Protein AF-A0A1Q7H4C5-F1 (afdb_monomer)

Secondary structure (DSSP, 8-state):
----------------THHHHHHHHHHHHHHHHTTTGGGS-TTPPPEEE-----S--SSSSS-TTEEEEE-TTT--EEEEETTT--EEETTTB-HHHHHHHHGGGHHHHHHHHHHHHHHHHHS-PPP-

pLDDT: mean 83.62, std 17.63, range [34.16, 95.88]

Nearest PDB structures (foldseek):
  6zqf-assembly1_DX  TM=2.721E-01  e=2.136E+00  Saccharomyces cerevisiae S288C
  2kcr-assembly1_A  TM=3.421E-01  e=7.490E+00  Hyla annectans

Structure (mmCIF, N/CA/C/O backbone):
data_AF-A0A1Q7H4C5-F1
#
_entry.id   AF-A0A1Q7H4C5-F1
#
loop_
_atom_site.group_PDB
_atom_site.id
_atom_site.type_symbol
_atom_site.label_atom_id
_atom_site.label_alt_id
_atom_site.label_comp_id
_atom_site.label_asym_id
_atom_site.label_entity_id
_atom_site.label_seq_id
_atom_site.pdbx_PDB_ins_code
_atom_site.Cartn_x
_atom_site.Cartn_y
_atom_site.Cartn_z
_atom_site.occupancy
_atom_site.B_iso_or_equiv
_atom_site.auth_seq_id
_atom_site.auth_comp_id
_atom_site.auth_asym_id
_atom_site.auth_atom_id
_atom_site.pdbx_PDB_model_num
ATOM 1 N N . MET A 1 1 ? 13.179 -23.392 -47.647 1.00 38.09 1 MET A N 1
ATOM 2 C CA . MET A 1 1 ? 13.955 -23.710 -46.425 1.00 38.09 1 MET A CA 1
ATOM 3 C C . MET A 1 1 ? 13.420 -22.829 -45.299 1.00 38.09 1 MET A C 1
ATOM 5 O O . MET A 1 1 ? 13.901 -21.729 -45.111 1.00 38.09 1 MET A O 1
ATOM 9 N N . ASN A 1 2 ? 12.204 -23.091 -44.816 1.00 34.16 2 ASN A N 1
ATOM 10 C CA . ASN A 1 2 ? 11.880 -23.945 -43.658 1.00 34.16 2 ASN A CA 1
ATOM 11 C C . ASN A 1 2 ? 12.671 -23.599 -42.386 1.00 34.16 2 ASN A C 1
ATOM 13 O O . ASN A 1 2 ? 13.731 -24.172 -42.161 1.00 34.16 2 ASN A O 1
ATOM 17 N N . ARG A 1 3 ? 12.095 -22.744 -41.530 1.00 37.16 3 ARG A N 1
ATOM 18 C CA . ARG A 1 3 ? 11.360 -23.168 -40.320 1.00 37.16 3 ARG A CA 1
ATOM 19 C C . ARG A 1 3 ? 10.534 -22.000 -39.767 1.00 37.16 3 ARG A C 1
ATOM 21 O O . ARG A 1 3 ? 11.041 -21.138 -39.063 1.00 37.16 3 ARG A O 1
ATOM 28 N N . LEU A 1 4 ? 9.242 -22.009 -40.084 1.00 48.50 4 LEU A N 1
ATOM 29 C CA . LEU A 1 4 ? 8.225 -21.685 -39.089 1.00 48.50 4 LEU A CA 1
ATOM 30 C C . LEU A 1 4 ? 8.038 -22.973 -38.283 1.00 48.50 4 LEU A C 1
ATOM 32 O O . LEU A 1 4 ? 7.598 -23.966 -38.856 1.00 48.50 4 LEU A O 1
ATOM 36 N N . SER A 1 5 ? 8.424 -22.984 -37.011 1.00 35.50 5 SER A N 1
ATOM 37 C CA . SER A 1 5 ? 7.983 -24.003 -36.052 1.00 35.50 5 SER A CA 1
ATOM 38 C C . SER A 1 5 ? 8.304 -23.548 -34.629 1.00 35.50 5 SER A C 1
ATOM 40 O O . SER A 1 5 ? 9.454 -23.594 -34.200 1.00 35.50 5 SER A O 1
ATOM 42 N N . ASP A 1 6 ? 7.227 -23.144 -33.962 1.00 35.06 6 ASP A N 1
ATOM 43 C CA . ASP A 1 6 ? 6.924 -23.380 -32.555 1.00 35.06 6 ASP A CA 1
ATOM 44 C C . ASP A 1 6 ? 7.623 -22.565 -31.461 1.00 35.06 6 ASP A C 1
ATOM 46 O O . ASP A 1 6 ? 8.772 -22.782 -31.097 1.00 35.06 6 ASP A O 1
ATOM 50 N N . GLY A 1 7 ? 6.794 -21.759 -30.787 1.00 37.81 7 GLY A N 1
ATOM 51 C CA . GLY A 1 7 ? 6.623 -21.999 -29.357 1.00 37.81 7 GLY A CA 1
ATOM 52 C C . GLY A 1 7 ? 7.023 -20.879 -28.407 1.00 37.81 7 GLY A C 1
ATOM 53 O O . GLY A 1 7 ? 7.835 -21.109 -27.527 1.00 37.81 7 GLY A O 1
ATOM 54 N N . ALA A 1 8 ? 6.375 -19.717 -28.482 1.00 38.81 8 ALA A N 1
ATOM 55 C CA . ALA A 1 8 ? 6.071 -18.954 -27.269 1.00 38.81 8 ALA A CA 1
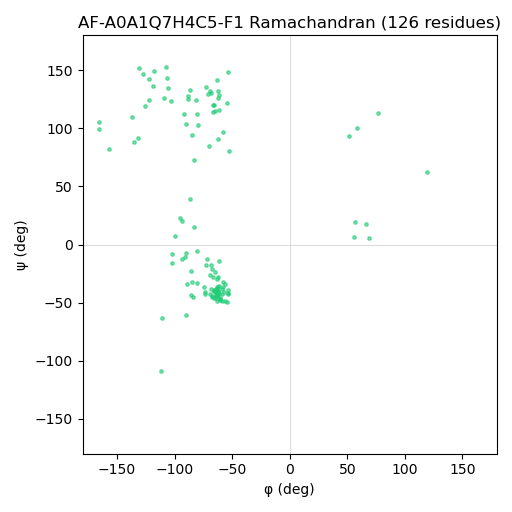ATOM 56 C C . ALA A 1 8 ? 4.884 -18.023 -27.524 1.00 38.81 8 ALA A C 1
ATOM 58 O O . ALA A 1 8 ? 5.022 -16.826 -27.767 1.00 38.81 8 ALA A O 1
ATOM 59 N N . ARG A 1 9 ? 3.673 -18.578 -27.429 1.00 43.22 9 ARG A N 1
ATOM 60 C CA . ARG A 1 9 ? 2.552 -17.781 -26.932 1.00 43.22 9 ARG A CA 1
ATOM 61 C C . ARG A 1 9 ? 2.913 -17.385 -25.501 1.00 43.22 9 ARG A C 1
ATOM 63 O O . ARG A 1 9 ? 2.608 -18.125 -24.576 1.00 43.22 9 ARG A O 1
ATOM 70 N N . LEU A 1 10 ? 3.556 -16.240 -25.303 1.00 42.84 10 LEU A N 1
ATOM 71 C CA . LEU A 1 10 ? 3.536 -15.586 -23.999 1.00 42.84 10 LEU A CA 1
ATOM 72 C C . LEU A 1 10 ? 2.244 -14.779 -23.924 1.00 42.84 10 LEU A C 1
ATOM 74 O O . LEU A 1 10 ? 2.207 -13.558 -24.027 1.00 42.84 10 LEU A O 1
ATOM 78 N N . SER A 1 11 ? 1.145 -15.517 -23.768 1.00 42.84 11 SER A N 1
ATOM 79 C CA . SER A 1 11 ? 0.023 -15.030 -22.983 1.00 42.84 11 SER A CA 1
ATOM 80 C C . SER A 1 11 ? 0.572 -14.736 -21.592 1.00 42.84 11 SER A C 1
ATOM 82 O O . SER A 1 11 ? 0.757 -15.646 -20.788 1.00 42.84 11 SER A O 1
ATOM 84 N N . ALA A 1 12 ? 0.902 -13.486 -21.320 1.00 42.19 12 ALA A N 1
ATOM 85 C CA . ALA A 1 12 ? 1.236 -13.066 -19.978 1.00 42.19 12 ALA A CA 1
ATOM 86 C C . ALA A 1 12 ? 0.513 -11.752 -19.739 1.00 42.19 12 ALA A C 1
ATOM 88 O O . ALA A 1 12 ? 1.043 -10.665 -19.966 1.00 42.19 12 ALA A O 1
ATOM 89 N N . ASP A 1 13 ? -0.720 -11.871 -19.252 1.00 46.47 13 ASP A N 1
ATOM 90 C CA . ASP A 1 13 ? -1.235 -10.924 -18.273 1.00 46.47 13 ASP A CA 1
ATOM 91 C C . ASP A 1 13 ? -0.212 -10.867 -17.127 1.00 46.47 13 ASP A C 1
ATOM 93 O O . ASP A 1 13 ? -0.350 -11.542 -16.109 1.00 46.47 13 ASP A O 1
ATOM 97 N N . PHE A 1 14 ? 0.876 -10.110 -17.308 1.00 51.34 14 PHE A N 1
ATOM 98 C CA . PHE A 1 14 ? 1.816 -9.810 -16.241 1.00 51.34 14 PHE A CA 1
ATOM 99 C C . PHE A 1 14 ? 1.081 -8.873 -15.288 1.00 51.34 14 PHE A C 1
ATOM 101 O O . PHE A 1 14 ? 1.121 -7.641 -15.409 1.00 51.34 14 PHE A O 1
ATOM 108 N N . ARG A 1 15 ? 0.311 -9.478 -14.382 1.00 52.22 15 ARG A N 1
ATOM 109 C CA . ARG A 1 15 ? -0.175 -8.820 -13.179 1.00 52.22 15 ARG A CA 1
ATOM 110 C C . ARG A 1 15 ? 1.056 -8.541 -12.338 1.00 52.22 15 ARG A C 1
ATOM 112 O O . ARG A 1 15 ? 1.736 -9.464 -11.911 1.00 52.22 15 ARG A O 1
ATOM 119 N N . SER A 1 16 ? 1.363 -7.257 -12.164 1.00 48.91 16 SER A N 1
ATOM 120 C CA . SER A 1 16 ? 2.430 -6.842 -11.258 1.00 48.91 16 SER A CA 1
ATOM 121 C C . SER A 1 16 ? 2.133 -7.453 -9.877 1.00 48.91 16 SER A C 1
ATOM 123 O O . SER A 1 16 ? 1.060 -7.169 -9.330 1.00 48.91 16 SER A O 1
ATOM 125 N N . PRO A 1 17 ? 3.040 -8.272 -9.306 1.00 49.91 17 PRO A N 1
ATOM 126 C CA . PRO A 1 17 ? 2.839 -8.923 -8.005 1.00 49.91 17 PRO A CA 1
ATOM 127 C C . PRO A 1 17 ? 2.673 -7.910 -6.861 1.00 49.91 17 PRO A C 1
ATOM 129 O O . PRO A 1 17 ? 2.211 -8.245 -5.770 1.00 49.91 17 PRO A O 1
ATOM 132 N N . ILE A 1 18 ? 3.006 -6.641 -7.112 1.00 49.69 18 ILE A N 1
ATOM 133 C CA . ILE A 1 18 ? 2.800 -5.529 -6.187 1.00 49.69 18 ILE A CA 1
ATOM 134 C C . ILE A 1 18 ? 1.302 -5.320 -5.909 1.00 49.69 18 ILE A C 1
ATOM 136 O O . ILE A 1 18 ? 0.951 -5.061 -4.761 1.00 49.69 18 ILE A O 1
ATOM 140 N N . SER A 1 19 ? 0.435 -5.518 -6.917 1.00 55.00 19 SER A N 1
ATOM 141 C CA . SER A 1 19 ? -1.030 -5.402 -6.795 1.00 55.00 19 SER A CA 1
ATOM 142 C C . SER A 1 19 ? -1.676 -6.550 -6.005 1.00 55.00 19 SER A C 1
ATOM 144 O O . SER A 1 19 ? -2.875 -6.511 -5.719 1.00 55.00 19 SER A O 1
ATOM 146 N N . GLU A 1 20 ? -0.947 -7.630 -5.734 1.00 58.56 20 GLU A N 1
ATOM 147 C CA . GLU A 1 20 ? -1.507 -8.801 -5.058 1.00 58.56 20 GLU A CA 1
ATOM 148 C C . GLU A 1 20 ? -1.472 -8.637 -3.532 1.00 58.56 20 GLU A C 1
ATOM 150 O O . GLU A 1 20 ? -2.389 -9.081 -2.838 1.00 58.56 20 GLU A O 1
ATOM 155 N N . LYS A 1 21 ? -0.464 -7.931 -3.000 1.00 71.50 21 LYS A N 1
ATOM 156 C CA . LYS A 1 21 ? -0.279 -7.745 -1.551 1.00 71.50 21 LYS A CA 1
ATOM 157 C C . LYS A 1 21 ? -1.291 -6.772 -0.943 1.00 71.50 21 LYS A C 1
ATOM 159 O O . LYS A 1 21 ? -1.855 -7.064 0.109 1.00 71.50 21 LYS A O 1
ATOM 164 N N . ASP A 1 22 ? -1.572 -5.649 -1.599 1.00 81.81 22 ASP A N 1
ATOM 165 C CA . ASP A 1 22 ? -2.574 -4.674 -1.146 1.00 81.81 22 ASP A CA 1
ATOM 166 C C . ASP A 1 22 ? -3.998 -5.230 -1.246 1.00 81.81 22 ASP A C 1
ATOM 168 O O . ASP A 1 22 ? -4.798 -5.044 -0.329 1.00 81.81 22 ASP A O 1
ATOM 172 N N . ARG A 1 23 ? -4.299 -5.996 -2.303 1.00 86.31 23 ARG A N 1
ATOM 173 C CA . ARG A 1 23 ? -5.594 -6.678 -2.452 1.00 86.31 23 ARG A CA 1
ATOM 174 C C . ARG A 1 23 ? -5.807 -7.755 -1.395 1.00 86.31 23 ARG A C 1
ATOM 176 O O . ARG A 1 23 ? -6.914 -7.869 -0.875 1.00 86.31 23 ARG A O 1
ATOM 183 N N . MET A 1 24 ? -4.765 -8.512 -1.050 1.00 91.38 24 MET A N 1
ATOM 184 C CA . MET A 1 24 ? -4.815 -9.466 0.058 1.00 91.38 24 MET A CA 1
ATOM 185 C C . MET A 1 24 ? -5.120 -8.748 1.381 1.00 91.38 24 MET A C 1
ATOM 187 O O . MET A 1 24 ? -6.030 -9.154 2.099 1.00 91.38 24 MET A O 1
ATOM 191 N N . MET A 1 25 ? -4.420 -7.651 1.688 1.00 91.56 25 MET A N 1
ATOM 192 C CA . MET A 1 25 ? -4.671 -6.871 2.908 1.00 91.56 25 MET A CA 1
ATOM 193 C C . MET A 1 25 ? -6.089 -6.275 2.941 1.00 91.56 25 MET A C 1
ATOM 195 O O . MET A 1 25 ? -6.755 -6.332 3.975 1.00 91.56 25 MET A O 1
ATOM 199 N N . ALA A 1 26 ? -6.593 -5.782 1.805 1.00 90.94 26 ALA A N 1
ATOM 200 C CA . ALA A 1 26 ? -7.968 -5.303 1.680 1.00 90.94 26 ALA A CA 1
ATOM 201 C C . ALA A 1 26 ? -8.999 -6.424 1.914 1.00 90.94 26 ALA A C 1
ATOM 203 O O . ALA A 1 26 ? -10.016 -6.210 2.576 1.00 90.94 26 ALA A O 1
ATOM 204 N N . ALA A 1 27 ? -8.730 -7.633 1.414 1.00 92.50 27 ALA A N 1
ATOM 205 C CA . ALA A 1 27 ? -9.584 -8.794 1.641 1.00 92.50 27 ALA A CA 1
ATOM 206 C C . ALA A 1 27 ? -9.602 -9.207 3.121 1.00 92.50 27 ALA A C 1
ATOM 208 O O . ALA A 1 27 ? -10.668 -9.504 3.657 1.00 92.50 27 ALA A O 1
ATOM 209 N N . VAL A 1 28 ? -8.454 -9.161 3.806 1.00 92.62 28 VAL A N 1
ATOM 210 C CA . VAL A 1 28 ? -8.374 -9.417 5.254 1.00 92.62 28 VAL A CA 1
ATOM 211 C C . VAL A 1 28 ? -9.169 -8.372 6.039 1.00 92.62 28 VAL A C 1
ATOM 213 O O . VAL A 1 28 ? -9.937 -8.747 6.925 1.00 92.62 28 VAL A O 1
ATOM 216 N N . LYS A 1 29 ? -9.069 -7.082 5.683 1.00 91.75 29 LYS A N 1
ATOM 217 C CA . LYS A 1 29 ? -9.904 -6.020 6.275 1.00 91.75 29 LYS A CA 1
ATOM 218 C C . LYS A 1 29 ? -11.390 -6.342 6.152 1.00 91.75 29 LYS A C 1
ATOM 220 O O . LYS A 1 29 ? -12.111 -6.282 7.142 1.00 91.75 29 LYS A O 1
ATOM 225 N N . ALA A 1 30 ? -11.841 -6.712 4.955 1.00 92.50 30 ALA A N 1
ATOM 226 C CA . ALA A 1 30 ? -13.239 -7.061 4.720 1.00 92.50 30 ALA A CA 1
ATOM 227 C C . ALA A 1 30 ? -13.663 -8.318 5.501 1.00 92.50 30 ALA A C 1
ATOM 229 O O . ALA A 1 30 ? -14.739 -8.344 6.092 1.00 92.50 30 ALA A O 1
ATOM 230 N N . ALA A 1 31 ? -12.811 -9.345 5.552 1.00 93.12 31 ALA A N 1
ATOM 231 C CA . ALA A 1 31 ? -13.099 -10.588 6.259 1.00 93.12 31 ALA A CA 1
ATOM 232 C C . ALA A 1 31 ? -13.255 -10.380 7.773 1.00 93.12 31 ALA A C 1
ATOM 234 O O . ALA A 1 31 ? -14.151 -10.981 8.364 1.00 93.12 31 ALA A O 1
ATOM 235 N N . ARG A 1 32 ? -12.441 -9.503 8.381 1.00 93.25 32 ARG A N 1
ATOM 236 C CA . ARG A 1 32 ? -12.511 -9.148 9.812 1.00 93.25 32 ARG A CA 1
ATOM 237 C C . ARG A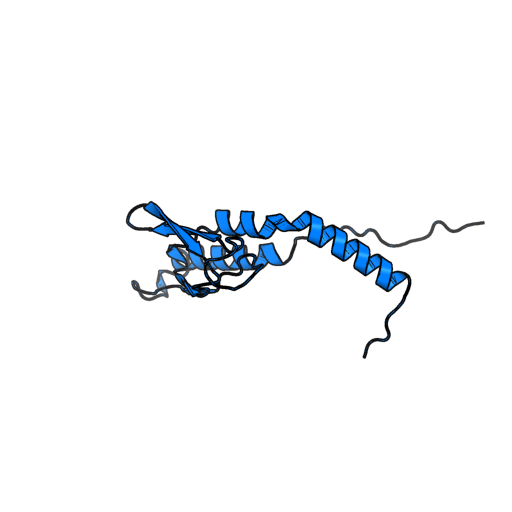 1 32 ? -13.881 -8.614 10.231 1.00 93.25 32 ARG A C 1
ATOM 239 O O . ARG A 1 32 ? -14.374 -8.997 11.285 1.00 93.25 32 ARG A O 1
ATOM 246 N N . HIS A 1 33 ? -14.494 -7.780 9.393 1.00 90.12 33 HIS A N 1
ATOM 247 C CA . HIS A 1 33 ? -15.825 -7.202 9.641 1.00 90.12 33 HIS A CA 1
ATOM 248 C C . HIS A 1 33 ? -16.975 -8.056 9.091 1.00 90.12 33 HIS A C 1
ATOM 250 O O . HIS A 1 33 ? -18.139 -7.756 9.337 1.00 90.12 33 HIS A O 1
ATOM 256 N N . GLY A 1 34 ? -16.657 -9.108 8.335 1.00 91.6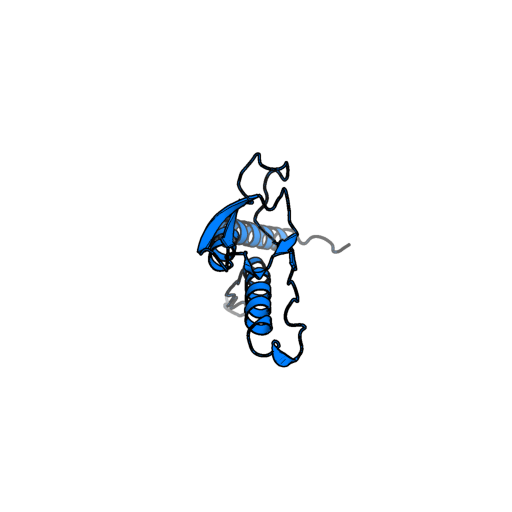2 34 GLY A N 1
ATOM 257 C CA . GLY A 1 34 ? -17.619 -10.026 7.735 1.00 91.62 34 GLY A CA 1
ATOM 258 C C . GLY A 1 34 ? -17.537 -11.415 8.358 1.00 91.62 34 GLY A C 1
ATOM 259 O O . GLY A 1 34 ? -17.932 -11.631 9.500 1.00 91.62 34 GLY A O 1
ATOM 260 N N . VAL A 1 35 ? -17.019 -12.375 7.590 1.00 94.56 35 VAL A N 1
ATOM 261 C CA . VAL A 1 35 ? -17.034 -13.807 7.943 1.00 94.56 35 VAL A CA 1
ATOM 262 C C . VAL A 1 35 ? -16.259 -14.150 9.217 1.00 94.56 35 VAL A C 1
ATOM 264 O O . VAL A 1 35 ? -16.593 -15.124 9.883 1.00 94.56 35 VAL A O 1
ATOM 267 N N . LEU A 1 36 ? -15.236 -13.369 9.573 1.00 92.12 36 LEU A N 1
ATOM 268 C CA . LEU A 1 36 ? -14.429 -13.605 10.773 1.00 92.12 36 LEU A CA 1
ATOM 269 C C . LEU A 1 36 ? -14.962 -12.870 12.007 1.00 92.12 36 LEU A C 1
ATOM 271 O O . LEU A 1 36 ? -14.510 -13.172 13.108 1.00 92.12 36 LEU A O 1
ATOM 275 N N . ALA A 1 37 ? -15.924 -11.954 11.859 1.00 91.81 37 ALA A N 1
ATOM 276 C CA . ALA A 1 37 ? -16.432 -11.145 12.967 1.00 91.81 37 ALA A CA 1
ATOM 277 C C . ALA A 1 37 ? -16.904 -11.976 14.184 1.00 91.81 37 ALA A C 1
ATOM 279 O O . ALA A 1 37 ? -16.541 -11.613 15.301 1.00 91.81 37 ALA A O 1
ATOM 280 N N . PRO A 1 38 ? -17.609 -13.121 14.027 1.00 93.38 38 PRO A N 1
ATOM 281 C CA . PRO A 1 38 ? -18.039 -13.937 15.171 1.00 93.38 38 PRO A CA 1
ATOM 282 C C . PRO A 1 38 ? -16.893 -14.635 15.917 1.00 93.38 38 PRO A C 1
ATOM 284 O O . PRO A 1 38 ? -17.078 -15.111 17.035 1.00 93.38 38 PRO A O 1
ATOM 287 N N . HIS A 1 39 ? -15.722 -14.744 15.289 1.00 93.44 39 HIS A N 1
ATOM 288 C CA . HIS A 1 39 ? -14.566 -15.474 15.810 1.00 93.44 39 HIS A CA 1
ATOM 289 C C . HIS A 1 39 ? -13.493 -14.550 16.397 1.00 93.44 39 HIS A C 1
ATOM 291 O O . HIS A 1 39 ? -12.524 -15.027 16.989 1.00 93.44 39 HIS A O 1
ATOM 297 N N . LEU A 1 40 ? -13.642 -13.236 16.226 1.00 91.81 40 LEU A N 1
ATOM 298 C CA . LEU A 1 40 ? -12.691 -12.230 16.679 1.00 91.81 40 LEU A CA 1
ATOM 299 C C . LEU A 1 40 ? -13.248 -11.476 17.889 1.00 91.81 40 LEU A C 1
ATOM 301 O O . LEU A 1 40 ? -14.455 -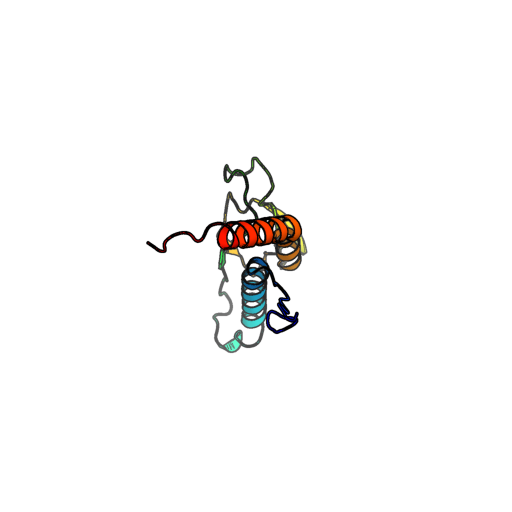11.344 18.072 1.00 91.81 40 LEU A O 1
ATOM 305 N N . LYS A 1 41 ? -12.350 -10.963 18.737 1.00 92.00 41 LYS A N 1
ATOM 306 C CA . LYS A 1 41 ? -12.755 -10.091 19.848 1.00 92.00 41 LYS A CA 1
ATOM 307 C C . LYS A 1 41 ? -13.397 -8.814 19.283 1.00 92.00 41 LYS A C 1
ATOM 309 O O . LYS A 1 41 ? -12.860 -8.293 18.308 1.00 92.00 41 LYS A O 1
ATOM 314 N N . PRO A 1 42 ? -14.462 -8.266 19.893 1.00 85.38 42 PRO A N 1
ATOM 315 C CA . PRO A 1 42 ? -15.096 -7.036 19.408 1.00 85.38 42 PRO A CA 1
ATOM 316 C C . PRO A 1 42 ? -14.108 -5.872 19.230 1.00 85.38 42 PRO A C 1
ATOM 318 O O . PRO A 1 42 ? -14.134 -5.201 18.206 1.00 85.38 42 PRO A O 1
ATOM 321 N N . ASP A 1 43 ? -13.154 -5.732 20.156 1.00 87.12 43 ASP A N 1
ATOM 322 C CA . ASP A 1 43 ? -12.163 -4.644 20.166 1.00 87.12 43 ASP A CA 1
ATOM 323 C C . ASP A 1 43 ? -10.825 -5.024 19.503 1.00 87.12 43 ASP A C 1
ATOM 325 O O . ASP A 1 43 ? -9.767 -4.482 19.832 1.00 87.12 43 ASP A O 1
ATOM 329 N N . HIS A 1 44 ? -10.818 -6.021 18.613 1.00 91.56 44 HIS A N 1
ATOM 330 C CA . HIS A 1 44 ? -9.586 -6.421 17.937 1.00 91.56 44 HIS A CA 1
ATOM 331 C C . HIS A 1 44 ? -9.115 -5.335 16.953 1.00 91.56 44 HIS A C 1
ATOM 333 O O . HIS A 1 44 ? -9.868 -4.865 16.099 1.00 91.56 44 HIS A O 1
ATOM 339 N N . VAL A 1 45 ? -7.827 -4.997 17.012 1.00 91.12 45 VAL A N 1
ATOM 340 C CA . VAL A 1 45 ? -7.200 -4.041 16.091 1.00 91.12 45 VAL A CA 1
ATOM 341 C C . VAL A 1 45 ? -6.382 -4.802 15.056 1.00 91.12 45 VAL A C 1
ATOM 343 O O . VAL A 1 45 ? -5.502 -5.591 15.398 1.00 91.12 45 VAL A O 1
ATOM 346 N N . GLY A 1 46 ? -6.678 -4.575 13.778 1.00 91.81 46 GLY A N 1
ATOM 347 C CA . GLY A 1 46 ? -5.881 -5.093 12.673 1.00 91.81 46 GLY A CA 1
ATOM 348 C C . GLY A 1 46 ? -4.772 -4.116 12.317 1.00 91.81 46 GLY A C 1
ATOM 349 O O . GLY A 1 46 ? -5.047 -2.957 12.007 1.00 91.81 46 GLY A O 1
ATOM 350 N N . ILE A 1 47 ? -3.534 -4.597 12.316 1.00 92.88 47 ILE A N 1
ATOM 351 C CA . ILE A 1 47 ? -2.370 -3.844 11.853 1.00 92.88 47 ILE A CA 1
ATOM 352 C C . ILE A 1 47 ? -1.950 -4.387 10.489 1.00 92.88 47 ILE A C 1
ATOM 354 O O . ILE A 1 47 ? -1.912 -5.599 10.278 1.00 92.88 47 ILE A O 1
ATOM 358 N N . ALA A 1 48 ? -1.676 -3.482 9.555 1.00 91.19 48 ALA A N 1
ATOM 359 C CA . ALA A 1 48 ? -1.201 -3.788 8.218 1.00 91.19 48 ALA A CA 1
ATOM 360 C C . ALA A 1 48 ? 0.136 -3.083 7.981 1.00 91.19 48 ALA A C 1
ATOM 362 O O . ALA A 1 48 ? 0.224 -1.860 8.098 1.00 91.19 48 ALA A O 1
ATOM 363 N N . SER A 1 49 ? 1.159 -3.852 7.615 1.00 91.81 49 SER A N 1
ATOM 364 C CA . SER A 1 49 ? 2.449 -3.309 7.191 1.00 91.81 49 SER A CA 1
ATOM 365 C C . SER A 1 49 ? 2.344 -2.857 5.734 1.00 91.81 49 SER A C 1
ATOM 367 O O . SER A 1 49 ? 2.317 -3.672 4.808 1.00 91.81 49 SER A O 1
ATOM 369 N N . ILE A 1 50 ? 2.224 -1.548 5.523 1.00 91.44 50 ILE A N 1
ATOM 370 C CA . ILE A 1 50 ? 1.868 -0.984 4.221 1.00 91.44 50 ILE A CA 1
ATOM 371 C C . ILE A 1 50 ? 3.081 -0.894 3.293 1.00 91.44 50 ILE A C 1
ATOM 373 O O . ILE A 1 50 ? 4.076 -0.227 3.574 1.00 91.44 50 ILE A O 1
ATOM 377 N N . ASN A 1 51 ? 2.955 -1.513 2.120 1.00 89.00 51 ASN A N 1
ATOM 378 C CA . ASN A 1 51 ? 3.992 -1.627 1.097 1.00 89.00 51 ASN A CA 1
ATOM 379 C C . ASN A 1 51 ? 4.035 -0.437 0.120 1.00 89.00 51 ASN A C 1
ATOM 381 O O . ASN A 1 51 ? 4.237 -0.638 -1.074 1.00 89.00 51 ASN A O 1
ATOM 385 N N . SER A 1 52 ? 3.830 0.792 0.603 1.00 90.50 52 SER A N 1
ATOM 386 C CA . SER A 1 52 ? 3.845 2.010 -0.223 1.00 90.50 52 SER A CA 1
ATOM 387 C C . SER A 1 52 ? 5.136 2.155 -1.042 1.00 90.50 52 SER A C 1
ATOM 389 O O . SER A 1 52 ? 6.204 1.790 -0.547 1.00 90.50 52 SER A O 1
ATOM 391 N N . PRO A 1 53 ? 5.091 2.759 -2.246 1.00 90.62 53 PRO A N 1
ATOM 392 C CA . PRO A 1 53 ? 6.302 3.019 -3.017 1.00 90.62 53 PRO A CA 1
ATOM 393 C C . PRO A 1 53 ? 7.232 3.961 -2.241 1.00 90.62 53 PRO A C 1
ATOM 395 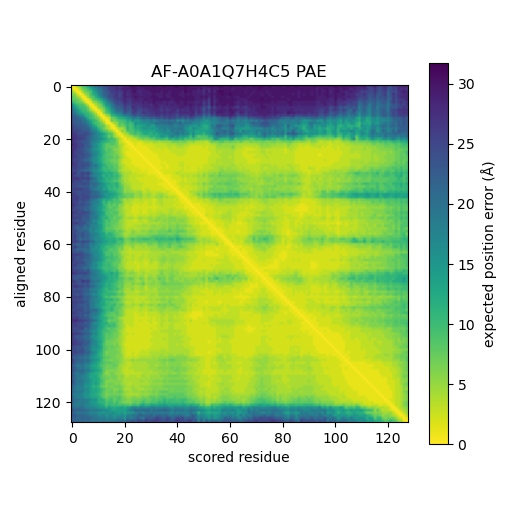O O . PRO A 1 53 ? 6.819 5.023 -1.772 1.00 90.62 53 PRO A O 1
ATOM 398 N N . MET A 1 54 ? 8.500 3.579 -2.094 1.00 92.44 54 MET A N 1
ATOM 399 C CA . MET A 1 54 ? 9.503 4.357 -1.362 1.00 92.44 54 MET A CA 1
ATOM 400 C C . MET A 1 54 ? 10.646 4.754 -2.293 1.00 92.44 54 MET A C 1
ATOM 402 O O . MET A 1 54 ? 11.104 3.938 -3.083 1.00 92.44 54 MET A O 1
ATOM 406 N N . GLN A 1 55 ? 11.090 6.012 -2.195 1.00 91.06 55 GLN A N 1
ATOM 407 C CA . GLN A 1 55 ? 12.284 6.505 -2.896 1.00 91.06 55 GLN A CA 1
ATOM 408 C C . GLN A 1 55 ? 13.406 6.796 -1.902 1.00 91.06 55 GLN A C 1
ATOM 410 O O . GLN A 1 55 ? 14.434 6.138 -1.922 1.00 91.06 55 GLN A O 1
ATOM 415 N N . CYS A 1 56 ? 13.199 7.759 -0.996 1.00 93.44 56 CYS A N 1
ATOM 416 C CA . CYS A 1 56 ? 14.264 8.182 -0.078 1.00 93.44 56 CYS A CA 1
ATOM 417 C C . CYS A 1 56 ? 14.317 7.383 1.231 1.00 93.44 56 CYS A C 1
ATOM 419 O O . CYS A 1 56 ? 15.386 7.207 1.795 1.00 93.44 56 CYS A O 1
ATOM 421 N N . MET A 1 57 ? 13.162 6.954 1.753 1.00 89.38 57 MET A N 1
ATOM 422 C CA . MET A 1 57 ? 13.034 6.366 3.096 1.00 89.38 57 MET A CA 1
ATOM 423 C C . MET A 1 57 ? 13.542 7.270 4.249 1.00 89.38 57 MET A C 1
ATOM 425 O O . MET A 1 57 ? 13.767 6.803 5.359 1.00 89.38 57 MET A O 1
ATOM 429 N N . MET A 1 58 ? 13.662 8.583 4.013 1.00 91.06 58 MET A N 1
ATOM 430 C CA . MET A 1 58 ? 14.242 9.566 4.944 1.00 91.06 58 MET A CA 1
ATOM 431 C C . MET A 1 58 ? 13.223 10.284 5.846 1.00 91.06 58 MET A C 1
ATOM 433 O O . MET A 1 58 ? 13.554 11.333 6.378 1.00 91.06 58 MET A O 1
ATOM 437 N N . LYS A 1 59 ? 12.012 9.736 6.039 1.00 88.25 59 LYS A N 1
ATOM 438 C CA . LYS A 1 59 ? 10.941 10.300 6.896 1.00 88.25 59 LYS A CA 1
ATOM 439 C C . LYS A 1 59 ? 10.496 11.718 6.490 1.00 88.25 59 LYS A C 1
ATOM 441 O O . LYS A 1 59 ? 11.136 12.706 6.808 1.00 88.25 59 LYS A O 1
ATOM 446 N N . ASP A 1 60 ? 9.368 11.799 5.789 1.00 86.25 60 ASP A N 1
ATOM 447 C CA . ASP A 1 60 ? 8.678 13.051 5.421 1.00 86.25 60 ASP A CA 1
ATOM 448 C C . ASP A 1 60 ? 9.430 13.975 4.448 1.00 86.25 60 ASP A C 1
ATOM 450 O O . ASP A 1 60 ? 9.064 15.130 4.257 1.00 86.25 60 ASP A O 1
ATOM 454 N N . VAL A 1 61 ? 10.438 13.440 3.749 1.00 92.81 61 VAL A N 1
ATOM 455 C CA . VAL A 1 61 ? 11.234 14.202 2.770 1.00 92.81 61 VAL A CA 1
ATOM 456 C C . VAL A 1 61 ? 10.646 14.134 1.356 1.00 92.81 61 VAL A C 1
ATOM 458 O O . VAL A 1 61 ? 10.309 15.156 0.772 1.00 92.81 61 VAL A O 1
ATOM 461 N N . CYS A 1 62 ? 10.529 12.935 0.767 1.00 93.56 62 CYS A N 1
ATOM 462 C CA . CYS A 1 62 ? 10.237 12.806 -0.676 1.00 93.56 62 CYS A CA 1
ATOM 463 C C . CYS A 1 62 ? 8.756 12.655 -1.051 1.00 93.56 62 CYS A C 1
ATOM 465 O O . CYS A 1 62 ? 8.435 12.671 -2.233 1.00 93.56 62 CYS A O 1
ATOM 467 N N . ALA A 1 63 ? 7.869 12.399 -0.084 1.00 92.69 63 ALA A N 1
ATOM 468 C CA . ALA A 1 63 ? 6.436 12.166 -0.311 1.00 92.69 63 ALA A CA 1
ATOM 469 C C . ALA A 1 63 ? 6.039 11.028 -1.290 1.00 92.69 63 ALA A C 1
ATOM 471 O O . ALA A 1 63 ? 4.851 10.825 -1.535 1.00 92.69 63 ALA A O 1
ATOM 472 N N . GLN A 1 64 ? 6.966 10.203 -1.796 1.00 92.12 64 GLN A N 1
ATOM 473 C CA . GLN A 1 64 ? 6.569 9.050 -2.621 1.00 92.12 64 GLN A CA 1
ATOM 474 C C . GLN A 1 64 ? 5.697 8.059 -1.830 1.00 92.12 64 GLN A C 1
ATOM 476 O O . GLN A 1 64 ? 4.741 7.500 -2.358 1.00 92.12 64 GLN A O 1
ATOM 481 N N . CYS A 1 65 ? 5.999 7.882 -0.542 1.00 94.25 65 CYS A N 1
ATOM 482 C CA . CYS A 1 65 ? 5.329 6.924 0.338 1.00 94.25 65 CYS A CA 1
ATOM 483 C C . CYS A 1 65 ? 4.008 7.431 0.949 1.00 94.25 65 CYS A C 1
ATOM 485 O O . CYS A 1 65 ? 3.539 6.863 1.944 1.00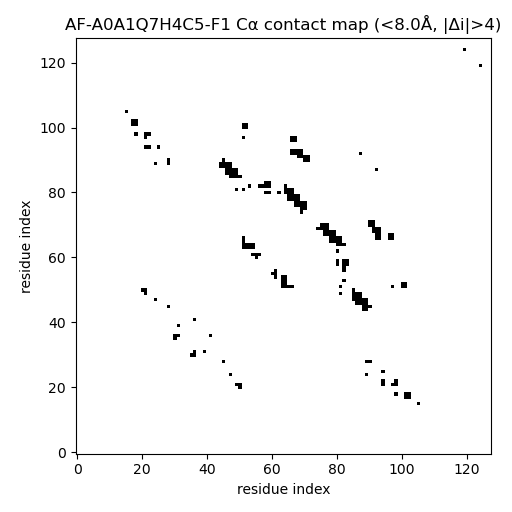 94.25 65 CYS A O 1
ATOM 487 N N . LEU A 1 66 ? 3.450 8.519 0.405 1.00 93.81 66 LEU A N 1
ATOM 488 C CA . LEU A 1 66 ? 2.217 9.114 0.902 1.00 93.81 66 LEU A CA 1
ATOM 489 C C . LEU A 1 66 ? 1.042 8.149 0.778 1.00 93.81 66 LEU A C 1
ATOM 491 O O . LEU A 1 66 ? 0.793 7.585 -0.288 1.00 93.81 66 LEU A O 1
ATOM 495 N N . GLN A 1 67 ? 0.298 8.038 1.871 1.00 92.81 67 GLN A N 1
ATOM 496 C CA . GLN A 1 67 ? -0.940 7.287 1.958 1.00 92.81 67 GLN A CA 1
ATOM 497 C C . GLN A 1 67 ? -2.059 8.135 2.512 1.00 92.81 67 GLN A C 1
ATOM 499 O O . GLN A 1 67 ? -1.855 8.982 3.383 1.00 92.81 67 GLN A O 1
ATOM 504 N N . LYS A 1 68 ? -3.256 7.855 2.013 1.00 94.44 68 LYS A N 1
ATOM 505 C CA . LYS A 1 68 ? -4.485 8.408 2.552 1.00 94.44 68 LYS A CA 1
ATOM 506 C C . LYS A 1 68 ? -5.013 7.504 3.661 1.00 94.44 68 LYS A C 1
ATOM 508 O O . LYS A 1 68 ? -5.179 6.298 3.478 1.00 94.44 68 LYS A O 1
ATOM 513 N N . HIS A 1 69 ? -5.277 8.108 4.810 1.00 94.56 69 HIS A N 1
ATOM 514 C CA . HIS A 1 69 ? -6.037 7.523 5.903 1.00 94.56 69 HIS A CA 1
ATOM 515 C C . HIS A 1 69 ? -7.413 8.169 5.962 1.00 94.56 69 HIS A C 1
ATOM 517 O O . HIS A 1 69 ? -7.555 9.367 5.727 1.00 94.56 69 HIS A O 1
ATOM 523 N N . VAL A 1 70 ? -8.419 7.369 6.286 1.00 95.00 70 VAL A N 1
ATOM 524 C CA . VAL A 1 70 ? -9.782 7.822 6.543 1.00 95.00 70 VAL A CA 1
ATOM 525 C C . VAL A 1 70 ? -10.176 7.294 7.910 1.00 95.00 70 VAL A C 1
ATOM 527 O O . VAL A 1 70 ? -10.170 6.087 8.140 1.00 95.00 70 VAL A O 1
ATOM 530 N N . ASP A 1 71 ? -10.483 8.200 8.830 1.00 92.94 71 ASP A N 1
ATOM 531 C CA . ASP A 1 71 ? -11.000 7.819 10.139 1.00 92.94 71 ASP A CA 1
ATOM 532 C C . ASP A 1 71 ? -12.392 7.173 9.974 1.00 92.94 71 ASP A C 1
ATOM 534 O O . ASP A 1 71 ? -13.300 7.832 9.462 1.00 92.94 71 ASP A O 1
ATOM 538 N N . PRO A 1 72 ? -12.596 5.910 10.397 1.00 87.50 72 PRO A N 1
ATOM 539 C CA . PRO A 1 72 ? -13.883 5.236 10.255 1.00 87.50 72 PRO A CA 1
ATOM 540 C C . PRO A 1 72 ? -15.009 5.877 11.082 1.00 87.50 72 PRO A C 1
ATOM 542 O O . PRO A 1 72 ? -16.172 5.701 10.731 1.00 87.50 72 PRO A O 1
ATOM 545 N N . ALA A 1 73 ? -14.696 6.612 12.158 1.00 90.19 73 ALA A N 1
ATOM 546 C CA . ALA A 1 73 ? -15.701 7.244 13.011 1.00 90.19 73 ALA A CA 1
ATOM 547 C C . ALA A 1 73 ? -16.135 8.622 12.489 1.00 90.19 73 ALA A C 1
ATOM 549 O O . ALA A 1 73 ? -17.321 8.944 12.497 1.00 90.19 73 ALA A O 1
ATOM 550 N N . SER A 1 74 ? -15.179 9.443 12.043 1.00 92.69 74 SER A N 1
ATOM 551 C CA . SER A 1 74 ? -15.444 10.826 11.615 1.00 92.69 74 SER A CA 1
ATOM 552 C C . SER A 1 74 ? -15.481 11.027 10.098 1.00 92.69 74 SER A C 1
ATOM 554 O O . SER A 1 74 ? -15.928 12.074 9.633 1.00 92.69 74 SER A O 1
ATOM 556 N N . GLY A 1 75 ? -14.976 10.069 9.317 1.00 91.69 75 GLY A N 1
ATOM 557 C CA . GLY A 1 75 ? -14.764 10.212 7.874 1.00 91.69 75 GLY A CA 1
ATOM 558 C C . GLY A 1 75 ? -13.645 11.192 7.507 1.00 91.69 75 GLY A C 1
ATOM 559 O O . GLY A 1 75 ? -13.446 11.482 6.328 1.00 91.69 75 GLY A O 1
ATOM 560 N N . LYS A 1 76 ? -12.912 11.729 8.491 1.00 94.75 76 LYS A N 1
ATOM 561 C CA . LYS A 1 76 ? -11.857 12.711 8.248 1.00 94.75 76 LYS A CA 1
ATOM 562 C C . LYS A 1 76 ? -10.687 12.066 7.517 1.00 94.75 76 LYS A C 1
ATOM 564 O O . LYS A 1 76 ? -10.147 11.048 7.949 1.00 94.75 76 LYS A O 1
ATOM 569 N N . GLU A 1 77 ? -10.264 12.720 6.444 1.00 95.19 77 GLU A N 1
ATOM 570 C CA . GLU A 1 77 ? -9.104 12.308 5.666 1.00 95.19 77 GLU A CA 1
ATOM 571 C C . GLU A 1 77 ? -7.822 12.897 6.256 1.00 95.19 77 GLU A C 1
ATOM 573 O O . GLU A 1 77 ? -7.740 14.092 6.558 1.00 95.19 77 GLU A O 1
ATOM 578 N N . THR A 1 78 ? -6.804 12.059 6.406 1.00 94.44 78 THR A N 1
ATOM 579 C CA . THR A 1 78 ? -5.457 12.464 6.804 1.00 94.44 78 THR A CA 1
ATOM 580 C C . THR A 1 78 ? -4.433 11.848 5.864 1.00 94.44 78 THR A C 1
ATOM 582 O O . THR A 1 78 ? -4.655 10.803 5.254 1.00 94.44 78 THR A O 1
ATOM 585 N N . ILE A 1 79 ? -3.304 12.529 5.703 1.00 92.94 79 ILE A N 1
ATOM 586 C CA . ILE A 1 79 ? -2.217 12.085 4.837 1.00 92.94 79 ILE A CA 1
ATOM 587 C C . ILE A 1 79 ? -1.054 11.655 5.723 1.00 92.94 79 ILE A C 1
ATOM 589 O O . ILE A 1 79 ? -0.620 12.415 6.587 1.00 92.94 79 ILE A O 1
ATOM 593 N N . ILE A 1 80 ? -0.571 10.433 5.514 1.00 92.06 80 ILE A N 1
ATOM 594 C CA . ILE A 1 80 ? 0.479 9.804 6.316 1.00 92.06 80 ILE A CA 1
ATOM 595 C C . ILE A 1 80 ? 1.649 9.421 5.412 1.00 92.06 80 ILE A C 1
ATOM 597 O O . ILE A 1 80 ? 1.466 8.950 4.288 1.00 92.06 80 ILE A O 1
ATOM 601 N N . PHE A 1 81 ? 2.867 9.569 5.919 1.00 94.31 81 PHE A N 1
ATOM 602 C CA . PHE A 1 81 ? 4.073 9.075 5.269 1.00 94.31 81 PHE A CA 1
ATOM 603 C C . PHE A 1 81 ? 4.390 7.666 5.767 1.00 94.31 81 PHE A C 1
ATOM 605 O O . PHE A 1 81 ? 4.779 7.459 6.918 1.00 94.31 81 PHE A O 1
ATOM 612 N N . SER A 1 82 ? 4.277 6.674 4.885 1.00 92.75 82 SER A N 1
ATOM 613 C CA . SER A 1 82 ? 4.495 5.273 5.280 1.00 92.75 82 SER A CA 1
ATOM 614 C C . SER A 1 82 ? 5.950 4.977 5.658 1.00 92.75 82 SER A C 1
ATOM 616 O O . SER A 1 82 ? 6.212 4.013 6.364 1.00 92.75 82 SER A O 1
ATOM 618 N N . CYS A 1 83 ? 6.916 5.795 5.219 1.00 93.62 83 CYS A N 1
ATOM 619 C CA . CYS A 1 83 ? 8.308 5.656 5.658 1.00 93.62 83 CYS A CA 1
ATOM 620 C C . CYS A 1 83 ? 8.534 6.109 7.108 1.00 93.62 83 CYS A C 1
ATOM 622 O O . CYS A 1 83 ? 9.566 5.780 7.686 1.00 93.62 83 CYS A O 1
ATOM 624 N N . PHE A 1 84 ? 7.609 6.884 7.683 1.00 92.25 84 PHE A N 1
ATOM 625 C CA . PHE A 1 84 ? 7.652 7.257 9.094 1.00 92.25 84 PHE A CA 1
ATOM 626 C C . PHE A 1 84 ? 7.027 6.169 9.971 1.00 92.25 84 PHE A C 1
ATOM 628 O O . PHE A 1 84 ? 7.625 5.784 10.973 1.00 92.25 84 PHE A O 1
ATOM 635 N N . ASN A 1 85 ? 5.868 5.643 9.561 1.00 89.12 85 ASN A N 1
ATOM 636 C CA . ASN A 1 85 ? 5.215 4.511 10.210 1.00 89.12 85 ASN A CA 1
ATOM 637 C C . ASN A 1 85 ? 4.675 3.511 9.172 1.00 89.12 85 ASN A C 1
ATOM 639 O O . ASN A 1 85 ? 3.707 3.802 8.462 1.00 89.12 85 ASN A O 1
ATOM 643 N N . GLN A 1 86 ? 5.308 2.340 9.086 1.00 88.19 86 GLN A N 1
ATOM 644 C CA . GLN A 1 86 ? 4.930 1.278 8.146 1.00 88.19 86 GLN A CA 1
ATOM 645 C C . GLN A 1 86 ? 3.747 0.451 8.653 1.00 88.19 86 GLN A C 1
ATOM 647 O O . GLN A 1 86 ? 2.917 0.028 7.849 1.00 88.19 86 GLN A O 1
ATOM 652 N N . ASP A 1 87 ? 3.654 0.266 9.970 1.00 92.44 87 ASP A N 1
ATOM 653 C CA . ASP A 1 87 ? 2.615 -0.521 10.621 1.00 92.44 87 ASP A CA 1
ATOM 654 C C . ASP A 1 87 ? 1.430 0.379 10.963 1.00 92.44 87 ASP A C 1
ATOM 656 O O . ASP A 1 87 ? 1.460 1.201 11.882 1.00 92.44 87 ASP A O 1
ATOM 660 N N . GLN A 1 88 ? 0.379 0.261 10.161 1.00 92.44 88 GLN A N 1
ATOM 661 C CA . GLN A 1 88 ? -0.764 1.164 10.202 1.00 92.44 88 GLN A CA 1
ATOM 662 C C . GLN A 1 88 ? -2.029 0.397 10.578 1.00 92.44 88 GLN A C 1
ATOM 664 O O . GLN A 1 88 ? -2.186 -0.778 10.245 1.00 92.44 88 GLN A O 1
ATOM 669 N N . 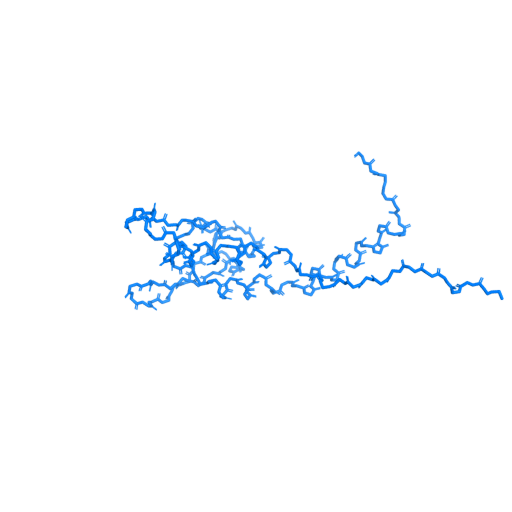GLU A 1 89 ? -2.959 1.071 11.254 1.00 93.12 89 GLU A N 1
ATOM 670 C CA . GLU A 1 89 ? -4.285 0.510 11.510 1.00 93.12 89 GLU A CA 1
ATOM 671 C C . GLU A 1 89 ? -4.991 0.235 10.180 1.00 93.12 89 GLU A C 1
ATOM 673 O O . GLU A 1 89 ? -5.317 1.150 9.421 1.00 93.12 89 GLU A O 1
ATOM 678 N N . MET A 1 90 ? -5.257 -1.041 9.911 1.00 92.94 90 MET A N 1
ATOM 679 C CA . MET A 1 90 ? -5.843 -1.521 8.662 1.00 92.94 90 MET A CA 1
ATOM 680 C C . MET A 1 90 ? -7.188 -0.839 8.368 1.00 92.94 90 MET A C 1
ATOM 682 O O . MET A 1 90 ? -7.522 -0.549 7.216 1.00 92.94 90 MET A O 1
ATOM 686 N N . ASP A 1 91 ? -7.948 -0.528 9.416 1.00 92.12 91 ASP A N 1
ATOM 687 C CA . ASP A 1 91 ? -9.263 0.095 9.304 1.00 92.12 91 ASP A CA 1
ATOM 688 C C . ASP A 1 91 ? -9.199 1.548 8.816 1.00 92.12 91 ASP A C 1
ATOM 690 O O . ASP A 1 91 ? -10.103 1.972 8.095 1.00 92.12 91 ASP A O 1
ATOM 694 N N . ARG A 1 92 ? -8.085 2.251 9.056 1.00 93.81 92 ARG A N 1
ATOM 695 C CA . ARG A 1 92 ? -7.868 3.625 8.577 1.00 93.81 92 ARG A CA 1
ATOM 696 C C . ARG A 1 92 ? -7.301 3.700 7.165 1.00 93.81 92 ARG A C 1
ATOM 698 O O . ARG A 1 92 ? -7.457 4.718 6.504 1.00 93.81 92 ARG A O 1
ATOM 705 N N . VAL A 1 93 ? -6.642 2.647 6.686 1.00 93.38 93 VAL A N 1
ATOM 706 C CA . VAL A 1 93 ? -5.976 2.652 5.374 1.00 93.38 93 VAL A CA 1
ATOM 707 C C . VAL A 1 93 ? -6.995 2.653 4.226 1.00 93.38 93 VAL A C 1
ATOM 709 O O . VAL A 1 93 ? -7.900 1.808 4.172 1.00 93.38 93 VAL A O 1
ATOM 712 N N . ASP A 1 94 ? -6.808 3.577 3.280 1.00 93.62 94 ASP A N 1
ATOM 713 C CA . ASP A 1 94 ? -7.512 3.629 1.995 1.00 93.62 94 ASP A CA 1
ATOM 714 C C . ASP A 1 94 ? -6.805 2.719 0.969 1.00 93.62 94 ASP A C 1
ATOM 716 O O . ASP A 1 94 ? -5.841 3.100 0.298 1.00 93.62 94 ASP A O 1
ATOM 720 N N . PHE A 1 95 ? -7.278 1.474 0.862 1.00 91.94 95 PHE A N 1
ATOM 721 C CA . PHE A 1 95 ? -6.726 0.482 -0.067 1.00 91.94 95 PHE A CA 1
ATOM 722 C C . PHE A 1 95 ? -6.856 0.867 -1.552 1.00 91.94 95 PHE A C 1
ATOM 724 O O . PHE A 1 95 ? -5.892 0.649 -2.286 1.00 91.94 95 PHE A O 1
ATOM 731 N N . PRO A 1 96 ? -7.970 1.455 -2.032 1.00 92.19 96 PRO A N 1
ATOM 732 C CA . PRO A 1 96 ? -8.028 2.028 -3.377 1.00 92.19 96 PRO A CA 1
ATOM 733 C C . PRO A 1 96 ? -6.919 3.049 -3.666 1.00 92.19 96 PRO A C 1
ATOM 735 O O . PRO A 1 96 ? -6.307 2.996 -4.739 1.00 92.19 96 PRO A O 1
ATOM 738 N N . ASN A 1 97 ? -6.621 3.944 -2.715 1.00 92.69 97 ASN A N 1
ATOM 739 C CA . ASN A 1 97 ? -5.522 4.902 -2.849 1.00 92.69 97 ASN A CA 1
ATOM 740 C C . ASN A 1 97 ? -4.161 4.197 -2.944 1.00 92.69 97 ASN A C 1
ATOM 742 O O . ASN A 1 97 ? -3.402 4.456 -3.883 1.00 92.69 97 ASN A O 1
ATOM 746 N N . LEU A 1 98 ? -3.890 3.255 -2.036 1.00 92.38 98 LEU A N 1
ATOM 747 C CA . LEU A 1 98 ? -2.678 2.434 -2.053 1.00 92.38 98 LEU A CA 1
ATOM 748 C C . LEU A 1 98 ? -2.520 1.694 -3.390 1.00 92.38 98 LEU A C 1
ATOM 750 O O . LEU A 1 98 ? -1.471 1.796 -4.023 1.00 92.38 98 LEU A O 1
ATOM 754 N N . ALA A 1 99 ? -3.569 1.032 -3.878 1.00 91.56 99 ALA A N 1
ATOM 755 C CA . ALA A 1 99 ? -3.553 0.299 -5.144 1.00 91.56 99 ALA A CA 1
ATOM 756 C C . ALA A 1 99 ? -3.260 1.205 -6.352 1.00 91.56 99 ALA A C 1
ATOM 758 O O . ALA A 1 99 ? -2.628 0.787 -7.326 1.00 91.56 99 ALA A O 1
ATOM 759 N N . ALA A 1 100 ? -3.748 2.449 -6.338 1.00 91.12 100 ALA A N 1
ATOM 760 C CA . ALA A 1 100 ? -3.438 3.428 -7.377 1.00 91.12 100 ALA A CA 1
ATOM 761 C C . ALA A 1 100 ? -1.967 3.871 -7.310 1.00 91.12 100 ALA A C 1
ATOM 763 O O . ALA A 1 100 ? -1.302 3.934 -8.343 1.00 91.12 100 ALA A O 1
ATOM 764 N N . ARG A 1 101 ? -1.439 4.112 -6.101 1.00 91.75 101 ARG A N 1
ATOM 765 C CA . ARG A 1 101 ? -0.032 4.486 -5.872 1.00 91.75 101 ARG A CA 1
ATOM 766 C C . ARG A 1 101 ? 0.940 3.394 -6.307 1.00 91.75 101 ARG A C 1
ATOM 768 O O . ARG A 1 101 ? 1.914 3.688 -6.990 1.00 91.75 101 ARG A O 1
ATOM 775 N N . LEU A 1 102 ? 0.653 2.137 -5.981 1.00 90.62 102 LEU A N 1
ATOM 776 C CA . LEU A 1 102 ? 1.496 0.998 -6.358 1.00 90.62 102 LEU A CA 1
ATOM 777 C C . LEU A 1 102 ? 1.593 0.800 -7.874 1.00 90.62 102 LEU A C 1
ATOM 779 O O . LEU A 1 102 ? 2.618 0.357 -8.377 1.00 90.62 102 LEU A O 1
ATOM 783 N N . ARG A 1 103 ? 0.553 1.177 -8.622 1.00 90.00 103 ARG A N 1
ATOM 784 C CA . ARG A 1 103 ? 0.530 1.056 -10.087 1.00 90.00 103 ARG A CA 1
ATOM 785 C C . ARG A 1 103 ? 1.263 2.178 -10.821 1.00 90.00 103 ARG A C 1
ATOM 787 O O . ARG A 1 103 ? 1.417 2.093 -12.037 1.00 90.00 103 ARG A O 1
ATOM 794 N N . GLN A 1 104 ? 1.744 3.207 -10.118 1.00 90.38 104 GLN A N 1
ATOM 795 C CA . GLN A 1 104 ? 2.413 4.351 -10.751 1.00 90.38 104 GLN A CA 1
ATOM 796 C C . GLN A 1 104 ? 3.639 3.938 -11.580 1.00 90.38 104 GLN A C 1
ATOM 798 O O . GLN A 1 104 ? 3.883 4.526 -12.630 1.00 90.38 104 GLN A O 1
ATOM 803 N N . ASN A 1 105 ? 4.349 2.882 -11.171 1.00 89.38 105 ASN A N 1
ATOM 804 C CA . ASN A 1 105 ? 5.575 2.434 -11.835 1.00 89.38 105 ASN A CA 1
ATOM 805 C C . ASN A 1 105 ? 5.375 1.251 -12.794 1.00 89.38 105 ASN A C 1
ATOM 807 O O . ASN A 1 105 ? 6.345 0.753 -13.358 1.00 89.38 105 ASN A O 1
ATOM 811 N N . THR A 1 106 ? 4.135 0.825 -13.066 1.00 90.38 106 THR A N 1
ATOM 812 C CA . THR A 1 106 ? 3.873 -0.393 -13.855 1.00 90.38 106 THR A CA 1
ATOM 813 C C . THR A 1 106 ? 4.499 -0.371 -15.255 1.00 90.38 106 THR A C 1
ATOM 815 O O . THR A 1 106 ? 4.957 -1.407 -15.732 1.00 90.38 106 THR A O 1
ATOM 818 N N . VAL A 1 107 ? 4.548 0.779 -15.935 1.00 91.25 107 VAL A N 1
ATOM 819 C CA . VAL A 1 107 ? 5.198 0.875 -17.258 1.00 91.25 107 VAL A CA 1
ATOM 820 C C . VAL A 1 107 ? 6.709 0.666 -17.140 1.00 91.25 107 VAL A C 1
ATOM 822 O O . VAL A 1 107 ? 7.282 -0.096 -17.914 1.00 91.25 107 VAL A O 1
ATOM 825 N N . GLN A 1 108 ? 7.344 1.298 -16.151 1.00 92.00 108 GLN A N 1
ATOM 826 C CA . GLN A 1 108 ? 8.785 1.179 -15.917 1.00 92.00 108 GLN A CA 1
ATOM 827 C C . GLN A 1 108 ? 9.173 -0.240 -15.494 1.00 92.00 108 GLN A C 1
ATOM 829 O O . GLN A 1 108 ? 10.168 -0.764 -15.987 1.00 92.00 108 GLN A O 1
ATOM 834 N N . GLU A 1 109 ? 8.364 -0.881 -14.647 1.00 90.81 109 GLU A N 1
ATOM 835 C CA . GLU A 1 109 ? 8.533 -2.286 -14.259 1.00 90.81 109 GLU A CA 1
ATOM 836 C C . GLU A 1 109 ? 8.495 -3.200 -15.487 1.00 90.81 109 GLU A C 1
ATOM 838 O O . GLU A 1 109 ? 9.390 -4.018 -15.683 1.00 90.81 109 GLU A O 1
ATOM 843 N N . LYS A 1 110 ? 7.495 -3.028 -16.361 1.00 90.81 110 LYS A N 1
ATOM 844 C CA . LYS A 1 110 ? 7.349 -3.851 -17.570 1.00 90.81 110 LYS A CA 1
ATOM 845 C C . LYS A 1 110 ? 8.503 -3.659 -18.549 1.00 90.81 110 LYS A C 1
ATOM 847 O O . LYS A 1 110 ? 9.040 -4.647 -19.037 1.00 90.81 110 LYS A O 1
ATOM 852 N N . LEU A 1 111 ? 8.900 -2.414 -18.814 1.00 95.88 111 LEU A N 1
ATOM 853 C CA . LEU A 1 111 ? 10.025 -2.127 -19.709 1.00 95.88 111 LEU A CA 1
ATOM 854 C C . LEU A 1 111 ? 11.343 -2.676 -19.154 1.00 95.88 111 LEU A C 1
ATOM 856 O O . LEU A 1 111 ? 12.101 -3.293 -19.897 1.00 95.88 111 LEU A O 1
ATOM 860 N N . SER A 1 112 ? 11.589 -2.501 -17.853 1.00 94.88 112 SER A N 1
ATOM 861 C CA . SER A 1 112 ? 12.785 -3.033 -17.189 1.00 94.88 112 SER A CA 1
ATOM 862 C C . SER A 1 112 ? 12.840 -4.558 -17.255 1.00 94.88 112 SER A C 1
ATOM 864 O O . SER A 1 112 ? 13.895 -5.109 -17.552 1.00 94.88 112 SER A O 1
ATOM 866 N N . ASN A 1 113 ? 11.708 -5.237 -17.050 1.00 92.12 113 ASN A N 1
ATOM 867 C CA . ASN A 1 113 ? 11.634 -6.695 -17.156 1.00 92.12 113 ASN A CA 1
ATOM 868 C C . ASN A 1 113 ? 11.874 -7.176 -18.589 1.00 92.12 113 ASN A C 1
ATOM 870 O O . ASN A 1 113 ? 12.697 -8.056 -18.793 1.00 92.12 113 ASN A O 1
ATOM 874 N N . MET A 1 114 ? 11.238 -6.555 -19.590 1.00 94.31 114 MET A N 1
ATOM 875 C CA . MET A 1 114 ? 11.480 -6.900 -20.998 1.00 94.31 114 MET A CA 1
ATOM 876 C C . MET A 1 114 ? 12.949 -6.717 -21.387 1.00 94.31 114 MET A C 1
ATOM 878 O O . MET A 1 114 ? 13.501 -7.510 -22.149 1.00 94.31 114 MET A O 1
ATOM 882 N N . TRP A 1 115 ? 13.585 -5.667 -20.867 1.00 94.50 115 TRP A N 1
ATOM 883 C CA . TRP A 1 115 ? 15.004 -5.428 -21.088 1.00 94.50 115 TRP A CA 1
ATOM 884 C C . TRP A 1 115 ? 15.875 -6.484 -20.404 1.00 94.50 115 TRP A C 1
ATOM 886 O O . TRP A 1 115 ? 16.796 -7.011 -21.024 1.00 94.50 115 TRP A O 1
ATOM 896 N N . LEU A 1 116 ? 15.562 -6.840 -19.157 1.00 92.88 116 LEU A N 1
ATOM 897 C CA . LEU A 1 116 ? 16.252 -7.907 -18.438 1.00 92.88 116 LEU A CA 1
ATOM 898 C C . LEU A 1 116 ? 16.119 -9.254 -19.163 1.00 92.88 116 LEU A C 1
ATOM 900 O O . LEU A 1 116 ? 17.126 -9.924 -19.369 1.00 92.88 116 LEU A O 1
ATOM 904 N N . ASP A 1 117 ? 14.916 -9.614 -19.608 1.00 92.25 117 ASP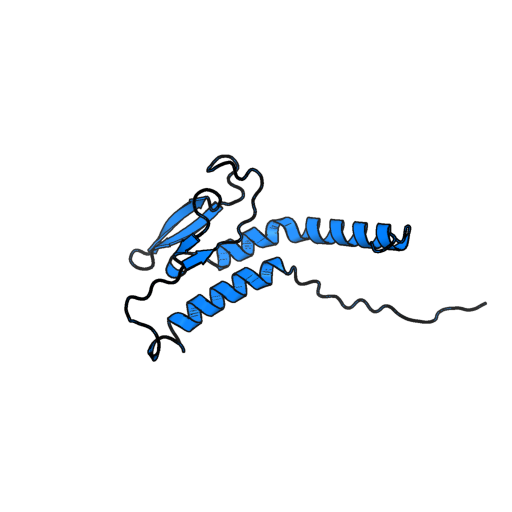 A N 1
ATOM 905 C CA . ASP A 1 117 ? 14.658 -10.844 -20.364 1.00 92.25 117 ASP A CA 1
ATOM 906 C C . ASP A 1 117 ? 15.482 -10.884 -21.657 1.00 92.25 117 ASP A C 1
ATOM 908 O O . ASP A 1 117 ? 16.082 -11.906 -21.994 1.00 92.25 117 ASP A O 1
ATOM 912 N N . HIS A 1 118 ? 15.567 -9.752 -22.363 1.00 93.19 118 HIS A N 1
ATOM 913 C CA . HIS A 1 118 ? 16.414 -9.626 -23.545 1.00 93.19 118 HIS A CA 1
ATOM 914 C C . HIS A 1 118 ? 17.896 -9.856 -23.215 1.00 93.19 118 HIS A C 1
ATOM 916 O O . HIS A 1 118 ? 18.561 -10.631 -23.904 1.00 93.19 118 HIS A O 1
ATOM 922 N N . LEU A 1 119 ? 18.411 -9.230 -22.151 1.00 93.19 119 LEU A N 1
ATOM 923 C CA . LEU A 1 119 ? 19.805 -9.392 -21.730 1.00 93.19 119 LEU A CA 1
ATOM 924 C C . LEU A 1 119 ? 20.124 -10.836 -21.328 1.00 93.19 119 LEU A C 1
ATOM 926 O O . LEU A 1 119 ? 21.152 -11.363 -21.746 1.00 93.19 119 LEU A O 1
ATOM 930 N N . LEU A 1 120 ? 19.237 -11.491 -20.576 1.00 91.75 120 LEU A N 1
ATOM 931 C CA . LEU A 1 120 ? 19.406 -12.887 -20.161 1.00 91.75 120 LEU A CA 1
ATOM 932 C C . LEU A 1 120 ? 19.336 -13.863 -21.342 1.00 91.75 120 LEU A C 1
ATOM 934 O O . LEU A 1 120 ? 19.965 -14.919 -21.302 1.00 91.75 120 LEU A O 1
ATOM 938 N N . HIS A 1 121 ? 18.607 -13.513 -22.405 1.00 90.94 121 HIS A N 1
ATOM 939 C CA . HIS A 1 121 ? 18.577 -14.298 -23.636 1.00 90.94 121 HIS A CA 1
ATOM 940 C C . HIS A 1 121 ? 19.872 -14.162 -24.451 1.00 90.94 121 HIS A C 1
ATOM 942 O O . HIS A 1 121 ? 20.364 -15.148 -24.996 1.00 90.94 121 HIS A O 1
ATOM 948 N N . VAL A 1 122 ? 20.432 -12.949 -24.534 1.00 92.75 122 VAL A N 1
ATOM 949 C CA . VAL A 1 122 ? 21.678 -12.675 -25.273 1.00 92.75 122 VAL A CA 1
ATOM 950 C C . VAL A 1 122 ? 22.907 -13.189 -24.520 1.00 92.75 122 VAL A C 1
ATOM 952 O O . VAL A 1 122 ? 23.850 -13.677 -25.142 1.00 92.75 122 VAL A O 1
ATOM 955 N N . GLN A 1 123 ? 22.906 -13.092 -23.191 1.00 88.81 123 GLN A N 1
ATOM 956 C CA . GLN A 1 123 ? 24.018 -13.492 -22.341 1.00 88.81 123 GLN A CA 1
ATOM 957 C C . GLN A 1 123 ? 23.510 -14.360 -21.180 1.00 88.81 123 GLN A C 1
ATOM 959 O O . GLN A 1 123 ? 23.162 -13.831 -20.121 1.00 88.81 123 GLN A O 1
ATOM 964 N N . PRO A 1 124 ? 23.479 -15.696 -21.345 1.00 80.44 124 PRO A N 1
ATOM 965 C CA . PRO A 1 124 ? 23.070 -16.586 -20.270 1.00 80.44 124 PRO A CA 1
ATOM 966 C C . PRO A 1 124 ? 24.073 -16.485 -19.119 1.00 80.44 124 PRO A C 1
ATOM 968 O O . PRO A 1 124 ? 25.254 -16.813 -19.262 1.00 80.44 124 PRO A O 1
ATOM 971 N N . LEU A 1 125 ? 23.603 -15.988 -17.976 1.00 80.88 125 LEU A N 1
ATOM 972 C CA . LEU A 1 125 ? 24.400 -15.927 -16.758 1.00 80.88 125 LEU A CA 1
ATOM 973 C C . LEU A 1 125 ? 24.544 -17.342 -16.179 1.00 80.88 125 LEU A C 1
ATOM 975 O O . LEU A 1 125 ? 23.548 -18.067 -16.106 1.00 80.88 125 LEU A O 1
ATOM 979 N N . PRO A 1 126 ? 25.749 -17.754 -15.749 1.00 79.75 126 PRO A N 1
ATOM 980 C CA . PRO A 1 126 ? 25.891 -18.990 -15.000 1.00 79.75 126 PRO A CA 1
ATOM 981 C C . PRO A 1 126 ? 25.103 -18.862 -13.691 1.00 79.75 126 PRO A C 1
ATOM 983 O O . PRO A 1 126 ? 25.290 -17.906 -12.937 1.00 79.75 126 PRO A O 1
ATOM 986 N N . HIS A 1 127 ? 24.208 -19.814 -13.432 1.00 73.06 127 HIS A N 1
ATOM 987 C CA . HIS A 1 127 ? 23.570 -19.933 -12.126 1.00 73.06 127 HIS A CA 1
ATOM 988 C C . HIS A 1 127 ? 24.645 -20.321 -11.102 1.00 73.06 127 HIS A C 1
ATOM 990 O O . HIS A 1 127 ? 25.321 -21.335 -11.282 1.00 73.06 127 HIS A O 1
ATOM 996 N N . VAL A 1 128 ? 24.831 -19.471 -10.088 1.00 62.66 128 VAL A N 1
ATOM 997 C CA . VAL A 1 128 ? 25.701 -19.726 -8.927 1.00 62.66 128 VAL A CA 1
ATOM 998 C C . VAL A 1 128 ? 24.994 -20.656 -7.954 1.00 62.66 128 VAL A C 1
ATOM 1000 O O . VAL A 1 128 ? 23.782 -20.434 -7.727 1.00 62.66 128 VAL A O 1
#

Sequence (128 aa):
MNRLSDGARLSADFRSPISEKDRMMAAVKAARHGVLAPHLKPDHVGIASINSPMQCMMKDVCAQCLQKHVDPASGKETIIFSCFNQDQEMDRVDFPNLAARLRQNTVQEKLSNMWLDHLLHVQPLPHV

Foldseek 3Di:
DDDPDDDDPPPDPPPPCLLVLLVVLVVVVVCCVPVCVVVDDPPDWDKDQQPFDDDPLPAPDPCLQWFWFADPVPRDIDIDRCSVPRTDGSNGGDSVRRSVSSCPCVVVVVVVVVVVVVVCVVDPDDDD

Solvent-accessible surface area (backbone atoms only — not comparable to full-atom values): 8002 Å² total; per-residue (Å²): 138,89,80,92,78,86,87,76,87,75,84,62,89,76,69,62,71,72,65,52,58,56,51,51,54,48,49,50,54,52,34,52,76,46,87,40,37,90,79,47,65,94,87,65,82,57,74,38,76,56,84,58,48,72,80,73,70,70,51,85,70,75,65,60,22,57,39,53,32,33,40,84,88,79,63,50,74,45,80,44,47,33,61,68,51,38,73,35,56,44,77,30,52,41,54,72,56,50,55,53,57,62,51,72,51,50,67,60,54,52,54,52,48,55,50,50,54,51,48,46,69,78,50,74,72,82,86,127

Mean predicted aligned error: 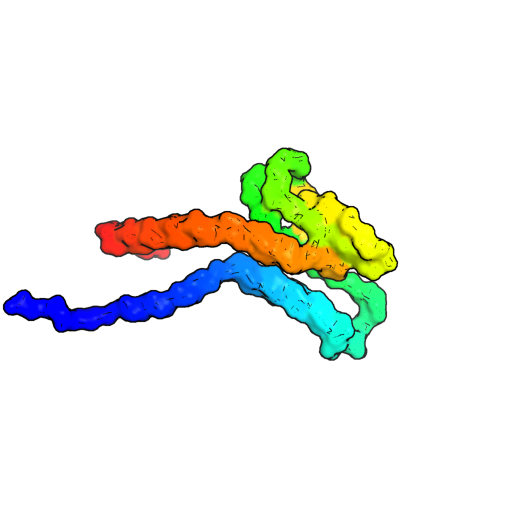8.88 Å

Radius of gyration: 20.57 Å; Cα contacts (8 Å, |Δi|>4): 123; chains: 1; bounding box: 44×38×67 Å